Protein AF-A0A2T3WBQ1-F1 (afdb_monomer_lite)

Organism: NCBI:txid2136176

Secondary structure (DSSP, 8-state):
--PPPPPPPPHHHHHHHHHHHHHHHHHHHHS--HHHHHHHHHHHHHHHHHHHHHHHHHHHHHHHHHHHHHHHHHHHHHHHHHHSEETTEE----HHHHHHHHHHHHHHHHHHHHHHHHHHS--PPPP-PPPPPPP-

Sequence (136 aa):
MTRPPPPAPDSTSATIARTVQHSLEAERRDLPTPAELERRTRELRYREAVDQRWLRLGVGAIVFLLSAGWLAADIVLTLAVGWGQLGGRPFKLDSTVVVAFLTTSTATVIGLFLVFLRWLYPQGPAPAGPPGPPAA

Foldseek 3Di:
DDDDDDDDPDVVVVVVVVVVVVVVVVVVVVPDDVVRVVVVVVVVVVVVVVVLVVVVVVVVVVLVVVVVVLVVVLVVVVVCCVVCDDPRDRNHDDPVVNVVCVVVSVVVNVVVVVVVVCVNCVPDPDPPPPPDDPDD

Radius of gyration: 34.84 Å; chains: 1; bounding box: 47×62×116 Å

Structure (mmCIF, N/CA/C/O backbone):
data_AF-A0A2T3WBQ1-F1
#
_entry.id   AF-A0A2T3WBQ1-F1
#
loop_
_atom_site.group_PDB
_atom_site.id
_atom_site.type_symbol
_atom_site.label_atom_id
_atom_site.label_alt_id
_atom_site.label_comp_id
_atom_site.label_asym_id
_atom_site.label_entity_id
_atom_site.label_seq_id
_atom_site.pdbx_PDB_ins_code
_atom_site.Cartn_x
_atom_site.Cartn_y
_atom_site.Cartn_z
_atom_site.occupancy
_atom_site.B_iso_or_equiv
_atom_site.auth_seq_id
_atom_site.auth_comp_id
_atom_site.auth_asym_id
_atom_site.auth_atom_id
_atom_site.pdbx_PDB_model_num
ATOM 1 N N . MET A 1 1 ? 2.927 -3.876 -88.038 1.00 45.75 1 MET A N 1
ATOM 2 C CA . MET A 1 1 ? 2.850 -4.113 -86.579 1.00 45.75 1 MET A CA 1
ATOM 3 C C . MET A 1 1 ? 3.841 -3.179 -85.902 1.00 45.75 1 MET A C 1
ATOM 5 O O . MET A 1 1 ? 5.015 -3.504 -85.811 1.00 45.75 1 MET A O 1
ATOM 9 N N . THR A 1 2 ? 3.399 -1.985 -85.517 1.00 45.84 2 THR A N 1
ATOM 10 C CA . THR A 1 2 ? 4.237 -0.942 -84.902 1.00 45.84 2 THR A CA 1
ATOM 11 C C . THR A 1 2 ? 3.762 -0.768 -83.462 1.00 45.84 2 THR A C 1
ATOM 13 O O . THR A 1 2 ? 2.610 -0.411 -83.228 1.00 45.84 2 THR A O 1
ATOM 16 N N . ARG A 1 3 ? 4.614 -1.126 -82.496 1.00 46.62 3 ARG A N 1
ATOM 17 C CA . ARG A 1 3 ? 4.326 -1.051 -81.056 1.00 46.62 3 ARG A CA 1
ATOM 18 C C . ARG A 1 3 ? 4.244 0.428 -80.638 1.00 46.62 3 ARG A C 1
ATOM 20 O O . ARG A 1 3 ? 5.129 1.183 -81.041 1.00 46.62 3 ARG A O 1
ATOM 27 N N . PRO A 1 4 ? 3.231 0.857 -79.864 1.00 55.75 4 PRO A N 1
ATOM 28 C CA . PRO A 1 4 ? 3.159 2.237 -79.397 1.00 55.75 4 PRO A CA 1
ATOM 29 C C . PRO A 1 4 ? 4.336 2.547 -78.454 1.00 55.75 4 PRO A C 1
ATOM 31 O O . PRO A 1 4 ? 4.788 1.646 -77.734 1.00 55.75 4 PRO A O 1
ATOM 34 N N . PRO A 1 5 ? 4.857 3.787 -78.467 1.00 62.81 5 PRO A N 1
ATOM 35 C CA . PRO A 1 5 ? 5.932 4.195 -77.573 1.00 62.81 5 PRO A CA 1
ATOM 36 C C . PRO A 1 5 ? 5.468 4.118 -76.108 1.00 62.81 5 PRO A C 1
ATOM 38 O O . PRO A 1 5 ? 4.286 4.340 -75.829 1.00 62.81 5 PRO A O 1
ATOM 41 N N . PRO A 1 6 ? 6.370 3.779 -75.168 1.00 65.25 6 PRO A N 1
ATOM 42 C CA . PRO A 1 6 ? 6.033 3.721 -73.751 1.00 65.25 6 PRO A CA 1
ATOM 43 C C . PRO A 1 6 ? 5.560 5.102 -73.264 1.00 65.25 6 PRO A C 1
ATOM 45 O O . PRO A 1 6 ? 6.129 6.112 -73.690 1.00 65.25 6 PRO A O 1
ATOM 48 N N . PRO A 1 7 ? 4.532 5.169 -72.396 1.00 61.62 7 PRO A N 1
ATOM 49 C CA . PRO A 1 7 ? 4.058 6.437 -71.858 1.00 61.62 7 PRO A CA 1
ATOM 50 C C . PRO A 1 7 ? 5.193 7.117 -71.088 1.00 61.62 7 PRO A C 1
ATOM 52 O O . PRO A 1 7 ? 5.884 6.481 -70.287 1.00 61.62 7 PRO A O 1
ATOM 55 N N . ALA A 1 8 ? 5.415 8.402 -71.376 1.00 63.56 8 ALA A N 1
ATOM 56 C CA . ALA A 1 8 ? 6.359 9.223 -70.633 1.00 63.56 8 ALA A CA 1
ATOM 57 C C . ALA A 1 8 ? 5.960 9.216 -69.147 1.00 63.56 8 ALA A C 1
ATOM 59 O O . ALA A 1 8 ? 4.766 9.278 -68.858 1.00 63.56 8 ALA A O 1
ATOM 60 N N . PRO A 1 9 ? 6.913 9.114 -68.208 1.00 58.75 9 PRO A N 1
ATOM 61 C CA . PRO A 1 9 ? 6.581 9.097 -66.793 1.00 58.75 9 PRO A CA 1
ATOM 62 C C . PRO A 1 9 ? 5.885 10.407 -66.419 1.00 58.75 9 PRO A C 1
ATOM 64 O O . PRO A 1 9 ? 6.447 11.490 -66.600 1.00 58.75 9 PRO A O 1
ATOM 67 N N . ASP A 1 10 ? 4.665 10.293 -65.899 1.00 65.12 10 ASP A N 1
ATOM 68 C CA . ASP A 1 10 ? 3.885 11.418 -65.404 1.00 65.12 10 ASP A CA 1
ATOM 69 C C . ASP A 1 10 ? 4.719 12.193 -64.372 1.00 65.12 10 ASP A C 1
ATOM 71 O O . ASP A 1 10 ? 5.365 11.612 -63.491 1.00 65.12 10 ASP A O 1
ATOM 75 N N . SER A 1 11 ? 4.728 13.523 -64.470 1.00 67.69 11 SER A N 1
ATOM 76 C CA . SER A 1 11 ? 5.524 14.409 -63.603 1.00 67.69 11 SER A CA 1
ATOM 77 C C . SER A 1 11 ? 5.270 14.164 -62.108 1.00 67.69 11 SER A C 1
ATOM 79 O O . SER A 1 11 ? 6.166 14.329 -61.280 1.00 67.69 11 SER A O 1
ATOM 81 N N . THR A 1 12 ? 4.074 13.688 -61.768 1.00 71.19 12 THR A N 1
ATOM 82 C CA . THR A 1 12 ? 3.673 13.258 -60.428 1.00 71.19 12 THR A CA 1
ATOM 83 C C . THR A 1 12 ? 4.479 12.057 -59.925 1.00 71.19 12 THR A C 1
ATOM 85 O O . THR A 1 12 ? 4.958 12.082 -58.792 1.00 71.19 12 THR A O 1
ATOM 88 N N . SER A 1 13 ? 4.703 11.033 -60.754 1.00 74.56 13 SER A N 1
ATOM 89 C CA . SER A 1 13 ? 5.501 9.856 -60.382 1.00 74.56 13 SER A CA 1
ATOM 90 C C . SER A 1 13 ? 6.970 10.216 -60.159 1.00 74.56 13 SER A C 1
ATOM 92 O O . SER A 1 13 ? 7.597 9.698 -59.236 1.00 74.56 13 SER A O 1
ATOM 94 N N . ALA A 1 14 ? 7.505 11.153 -60.946 1.00 77.44 14 ALA A N 1
ATOM 95 C CA . ALA A 1 14 ? 8.868 11.651 -60.774 1.00 77.44 14 ALA A CA 1
ATOM 96 C C . ALA A 1 14 ? 9.043 12.454 -59.470 1.00 77.44 14 ALA A C 1
ATOM 98 O O . ALA A 1 14 ? 10.064 12.315 -58.792 1.00 77.44 14 ALA A O 1
ATOM 99 N N . THR A 1 15 ? 8.046 13.255 -59.079 1.00 79.56 15 THR A N 1
ATOM 100 C CA . THR A 1 15 ? 8.062 13.983 -57.800 1.00 79.56 15 THR A CA 1
ATOM 101 C C . THR A 1 15 ? 7.973 13.030 -56.613 1.00 79.56 15 THR A C 1
ATOM 103 O O . THR A 1 15 ? 8.776 13.148 -55.693 1.00 79.56 15 THR A O 1
ATOM 106 N N . ILE A 1 16 ? 7.072 12.043 -56.652 1.00 81.81 16 ILE A N 1
ATOM 107 C CA . ILE A 1 16 ? 6.936 11.046 -55.577 1.00 81.81 16 ILE A CA 1
ATOM 108 C C . ILE A 1 16 ? 8.234 10.250 -55.416 1.00 81.81 16 ILE A C 1
ATOM 110 O O . ILE A 1 16 ? 8.720 10.101 -54.297 1.00 81.81 16 ILE A O 1
ATOM 114 N N . ALA A 1 17 ? 8.837 9.793 -56.518 1.00 81.38 17 ALA A N 1
ATOM 115 C CA . ALA A 1 17 ? 10.102 9.064 -56.476 1.00 81.38 17 ALA A CA 1
ATOM 116 C C . ALA A 1 17 ? 11.221 9.895 -55.830 1.00 81.38 17 ALA A C 1
ATOM 118 O O . ALA A 1 17 ? 11.966 9.387 -54.993 1.00 81.38 17 ALA A O 1
ATOM 119 N N . ARG A 1 18 ? 11.298 11.191 -56.159 1.00 82.38 18 ARG A N 1
ATOM 120 C CA . ARG A 1 18 ? 12.283 12.108 -55.578 1.00 82.38 18 ARG A CA 1
ATOM 121 C C . ARG A 1 18 ? 12.031 12.357 -54.089 1.00 82.38 18 ARG A C 1
ATOM 123 O O . ARG A 1 18 ? 12.984 12.382 -53.317 1.00 82.38 18 ARG A O 1
ATOM 130 N N . THR A 1 19 ? 10.776 12.509 -53.671 1.00 84.81 19 THR A N 1
ATOM 131 C CA . THR A 1 19 ? 10.430 12.682 -52.253 1.00 84.81 19 THR A CA 1
ATOM 132 C C . THR A 1 19 ? 10.749 11.425 -51.449 1.00 84.81 19 THR A C 1
ATOM 134 O O . THR A 1 19 ? 11.368 11.533 -50.398 1.00 84.81 19 THR A O 1
ATOM 137 N N . VAL A 1 20 ? 10.419 10.235 -51.962 1.00 84.56 20 VAL A N 1
ATOM 138 C CA . VAL A 1 20 ? 10.745 8.957 -51.307 1.00 84.56 20 VAL A CA 1
ATOM 139 C C . VAL A 1 20 ? 12.258 8.764 -51.198 1.00 84.56 20 VAL A C 1
ATOM 141 O O . VAL A 1 20 ? 12.741 8.384 -50.136 1.00 84.56 20 VAL A O 1
ATOM 144 N N . GLN A 1 21 ? 13.023 9.075 -52.249 1.00 84.50 21 GLN A N 1
ATOM 145 C CA . GLN A 1 21 ? 14.488 9.029 -52.193 1.00 84.50 21 GLN A CA 1
ATOM 146 C C . GLN A 1 21 ? 15.051 9.999 -51.151 1.00 84.50 21 GLN A C 1
ATOM 148 O O . GLN A 1 21 ? 15.889 9.605 -50.347 1.00 84.50 21 GLN A O 1
ATOM 153 N N . HIS A 1 22 ? 14.545 11.231 -51.107 1.00 83.12 22 HIS A N 1
ATOM 154 C CA . HIS A 1 22 ? 14.977 12.223 -50.127 1.00 83.12 22 HIS A CA 1
ATOM 155 C C . HIS A 1 22 ? 14.638 11.803 -48.685 1.00 83.12 22 HIS A C 1
ATOM 157 O O . HIS A 1 22 ? 15.451 11.987 -47.782 1.00 83.12 22 HIS A O 1
ATOM 163 N N . SER A 1 23 ? 13.467 11.198 -48.458 1.00 76.44 23 SER A N 1
ATOM 164 C CA . SER A 1 23 ? 13.078 10.644 -47.155 1.00 76.44 23 SER A CA 1
ATOM 165 C C . SER A 1 23 ? 13.955 9.461 -46.744 1.00 76.44 23 SER A C 1
ATOM 167 O O . SER A 1 23 ? 14.404 9.417 -45.606 1.00 76.44 23 SER A O 1
ATOM 169 N N . LEU A 1 24 ? 14.267 8.549 -47.670 1.00 77.50 24 LEU A N 1
ATOM 170 C CA . LEU A 1 24 ? 15.140 7.404 -47.403 1.00 77.50 24 LEU A CA 1
ATOM 171 C C . LEU A 1 24 ? 16.587 7.827 -47.129 1.00 77.50 24 LEU A C 1
ATOM 173 O O . LEU A 1 24 ? 17.245 7.235 -46.280 1.00 77.50 24 LEU A O 1
ATOM 177 N N . GLU A 1 25 ? 17.099 8.847 -47.819 1.00 78.38 25 GLU A N 1
ATOM 178 C CA . GLU A 1 25 ? 18.442 9.385 -47.575 1.00 78.38 25 GLU A CA 1
ATOM 179 C C . GLU A 1 25 ? 18.539 10.135 -46.241 1.00 78.38 25 GLU A C 1
ATOM 181 O O . GLU A 1 25 ? 19.557 10.023 -45.553 1.00 78.38 25 GLU A O 1
ATOM 186 N N . ALA A 1 26 ? 17.483 10.859 -45.855 1.00 76.06 26 ALA A N 1
ATOM 187 C CA . ALA A 1 26 ? 17.378 11.479 -44.539 1.00 76.06 26 ALA A CA 1
ATOM 188 C C . ALA A 1 26 ? 17.303 10.416 -43.431 1.00 76.06 26 ALA A C 1
ATOM 190 O O . ALA A 1 26 ? 18.078 10.471 -42.481 1.00 76.06 26 ALA A O 1
ATOM 191 N N . GLU A 1 27 ? 16.472 9.386 -43.603 1.00 68.00 27 GLU A N 1
ATOM 192 C CA . GLU A 1 27 ? 16.336 8.285 -42.645 1.00 68.00 27 GLU A CA 1
ATOM 193 C C . GLU A 1 27 ? 17.637 7.481 -42.517 1.00 68.00 27 GLU A C 1
ATOM 195 O O . GLU A 1 27 ? 18.057 7.149 -41.412 1.00 68.00 27 GLU A O 1
ATOM 200 N N . ARG A 1 28 ? 18.364 7.264 -43.624 1.00 65.94 2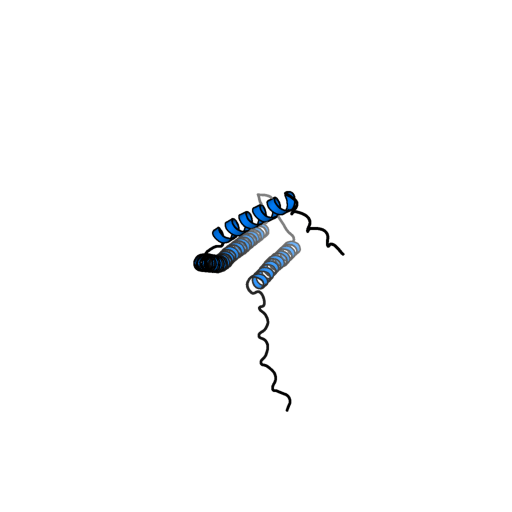8 ARG A N 1
ATOM 201 C CA . ARG A 1 28 ? 19.684 6.610 -43.626 1.00 65.94 28 ARG A CA 1
ATOM 202 C C . ARG A 1 28 ? 20.772 7.425 -42.921 1.00 65.94 28 ARG A C 1
ATOM 204 O O . ARG A 1 28 ? 21.737 6.830 -42.446 1.00 65.94 28 ARG A O 1
ATOM 211 N N . ARG A 1 29 ? 20.638 8.755 -42.865 1.00 66.25 29 ARG A N 1
ATOM 212 C CA . ARG A 1 29 ? 21.518 9.643 -42.084 1.00 66.25 29 ARG A CA 1
ATOM 213 C C . ARG A 1 29 ? 21.136 9.706 -40.605 1.00 66.25 29 ARG A C 1
ATOM 215 O O . ARG A 1 29 ? 22.033 9.884 -39.790 1.00 66.25 29 ARG A O 1
ATOM 222 N N . ASP A 1 30 ? 19.857 9.529 -40.281 1.00 69.62 30 ASP A N 1
ATOM 223 C CA . ASP A 1 30 ? 19.335 9.522 -38.906 1.00 69.62 30 ASP A CA 1
ATOM 224 C C . ASP A 1 30 ? 19.344 8.137 -38.243 1.00 69.62 30 ASP A C 1
ATOM 226 O O . ASP A 1 30 ? 19.046 8.019 -37.053 1.00 69.62 30 ASP A O 1
ATOM 230 N N . LEU A 1 31 ? 19.699 7.080 -38.983 1.00 72.06 31 LEU A N 1
ATOM 231 C CA . LEU A 1 31 ? 19.829 5.735 -38.436 1.00 72.06 31 LEU A CA 1
ATOM 232 C C . LEU A 1 31 ? 20.904 5.737 -37.333 1.00 72.06 31 LEU A C 1
ATOM 234 O O . LEU A 1 31 ? 22.088 5.927 -37.629 1.00 72.06 31 LEU A O 1
ATOM 238 N N . PRO A 1 32 ? 20.518 5.517 -36.062 1.00 68.00 32 PRO A N 1
ATOM 239 C CA . PRO A 1 32 ? 21.457 5.557 -34.957 1.00 68.00 32 PRO A CA 1
ATOM 240 C C . PRO A 1 32 ? 22.519 4.477 -35.156 1.00 68.00 32 PRO A C 1
ATOM 242 O O . PRO A 1 32 ? 22.213 3.311 -35.418 1.00 68.00 32 PRO A O 1
ATOM 245 N N . THR A 1 33 ? 23.780 4.881 -35.026 1.00 79.50 33 THR A N 1
ATOM 246 C CA . THR A 1 33 ? 24.943 4.001 -35.150 1.00 79.50 33 THR A CA 1
ATOM 247 C C . THR A 1 33 ? 24.755 2.773 -34.243 1.00 79.50 33 THR A C 1
ATOM 249 O O . THR A 1 33 ? 24.286 2.932 -33.113 1.00 79.50 33 THR A O 1
ATOM 252 N N . PRO A 1 34 ? 25.133 1.545 -34.645 1.00 74.56 34 PRO A N 1
ATOM 253 C CA . PRO A 1 34 ? 24.959 0.349 -33.808 1.00 74.56 34 PRO A CA 1
ATOM 254 C C . PRO A 1 34 ? 25.551 0.494 -32.391 1.00 74.56 34 PRO A C 1
ATOM 256 O O . PRO A 1 34 ? 24.949 0.042 -31.421 1.00 74.56 34 PRO A O 1
ATOM 259 N N . ALA A 1 35 ? 26.661 1.224 -32.241 1.00 75.25 35 ALA A N 1
ATOM 260 C CA . ALA A 1 35 ? 27.258 1.549 -30.939 1.00 75.25 35 ALA A CA 1
ATOM 261 C C . ALA A 1 35 ? 26.372 2.451 -30.048 1.00 75.25 35 ALA A C 1
ATOM 263 O O . ALA A 1 35 ? 26.440 2.412 -28.819 1.00 75.25 35 ALA A O 1
ATOM 264 N N . GLU A 1 36 ? 25.529 3.271 -30.663 1.00 79.19 36 GLU A N 1
ATOM 265 C CA . GLU A 1 36 ? 24.620 4.216 -30.016 1.00 79.19 36 GLU A CA 1
ATOM 266 C C . GLU A 1 36 ? 23.329 3.523 -29.571 1.00 79.19 36 GLU A C 1
ATOM 268 O O . GLU A 1 36 ? 22.841 3.757 -28.464 1.00 79.19 36 GLU A O 1
ATOM 273 N N . LEU A 1 37 ? 22.847 2.572 -30.376 1.00 76.69 37 LEU A N 1
ATOM 274 C CA . LEU A 1 37 ? 21.800 1.629 -29.985 1.00 76.69 37 LEU A CA 1
ATOM 275 C C . LEU A 1 37 ? 22.246 0.746 -28.813 1.00 76.69 37 LEU A C 1
ATOM 277 O O . LEU A 1 37 ? 21.477 0.544 -27.872 1.00 76.69 37 LEU A O 1
ATOM 281 N N . GLU A 1 38 ? 23.491 0.264 -28.815 1.00 78.25 38 GLU A N 1
ATOM 282 C CA . GLU A 1 38 ? 24.061 -0.503 -27.699 1.00 78.25 38 GLU A CA 1
ATOM 283 C C . GLU A 1 38 ? 24.206 0.331 -26.419 1.00 78.25 38 GLU A C 1
ATOM 285 O O . GLU A 1 38 ? 23.908 -0.153 -25.324 1.00 78.25 38 GLU A O 1
ATOM 290 N N . ARG A 1 39 ? 24.619 1.601 -26.531 1.00 77.19 39 ARG A N 1
ATOM 291 C CA . ARG A 1 39 ? 24.635 2.526 -25.387 1.00 77.19 39 ARG A CA 1
ATOM 292 C C . ARG A 1 39 ? 23.234 2.753 -24.834 1.00 77.19 39 ARG A C 1
ATOM 294 O O . ARG A 1 39 ? 23.035 2.560 -23.637 1.00 77.19 39 ARG A O 1
ATOM 301 N N . ARG A 1 40 ? 22.256 3.072 -25.688 1.00 73.38 40 ARG A N 1
ATOM 302 C CA . ARG A 1 40 ? 20.866 3.290 -25.257 1.00 73.38 40 ARG A CA 1
ATOM 303 C C . ARG A 1 40 ? 20.245 2.038 -24.650 1.00 73.38 40 ARG A C 1
ATOM 305 O O . ARG A 1 40 ? 19.579 2.127 -23.629 1.00 73.38 40 ARG A O 1
ATOM 312 N N . THR A 1 41 ? 20.480 0.859 -25.220 1.00 75.75 41 THR A N 1
ATOM 313 C CA . THR A 1 41 ? 19.960 -0.398 -24.651 1.00 75.75 41 THR A CA 1
ATOM 314 C C . THR A 1 41 ? 20.608 -0.742 -23.313 1.00 75.75 41 THR A C 1
ATOM 316 O O . THR A 1 41 ? 19.914 -1.211 -22.411 1.00 75.75 41 THR A O 1
ATOM 319 N N . ARG A 1 42 ? 21.908 -0.471 -23.127 1.00 70.00 42 ARG A N 1
ATOM 320 C CA . ARG A 1 42 ? 22.556 -0.592 -21.810 1.00 70.00 42 ARG A CA 1
ATOM 321 C C . ARG A 1 42 ? 21.999 0.408 -20.801 1.00 70.00 42 ARG A C 1
ATOM 323 O O . ARG A 1 42 ? 21.745 0.019 -19.665 1.00 70.00 42 ARG A O 1
ATOM 330 N N . GLU A 1 43 ? 21.781 1.656 -21.203 1.00 70.50 43 GLU A N 1
ATOM 331 C CA . GLU A 1 43 ? 21.184 2.683 -20.342 1.00 70.50 43 GLU A CA 1
ATOM 332 C C . GLU A 1 43 ? 19.752 2.331 -19.931 1.00 70.50 43 GLU A C 1
ATOM 334 O O . GLU A 1 43 ? 19.411 2.469 -18.758 1.00 70.50 43 GLU A O 1
ATOM 339 N N . LEU A 1 44 ? 18.933 1.818 -20.854 1.00 64.88 44 LEU A N 1
ATOM 340 C CA . LEU A 1 44 ? 17.573 1.362 -20.558 1.00 64.88 44 LEU A CA 1
ATOM 341 C C . LEU A 1 44 ? 17.576 0.193 -19.570 1.00 64.88 44 LEU A C 1
ATOM 343 O O . LEU A 1 44 ? 16.893 0.267 -18.555 1.00 64.88 44 LEU A O 1
ATOM 347 N N . ARG A 1 45 ? 18.422 -0.823 -19.784 1.00 66.94 45 ARG A N 1
ATOM 348 C CA . ARG A 1 45 ? 18.557 -1.947 -18.839 1.00 66.94 45 ARG A CA 1
ATOM 349 C C . ARG A 1 45 ? 19.032 -1.501 -17.458 1.00 66.94 45 ARG A C 1
ATOM 351 O O . ARG A 1 45 ? 18.599 -2.047 -16.447 1.00 66.94 45 ARG A O 1
ATOM 358 N N . TYR A 1 46 ? 19.938 -0.525 -17.403 1.00 61.81 46 TYR A N 1
ATOM 359 C CA . TYR A 1 46 ? 20.409 0.020 -16.133 1.00 61.81 46 TYR A CA 1
ATOM 360 C C . TYR A 1 46 ? 19.294 0.787 -15.414 1.00 61.81 46 TYR A C 1
ATOM 362 O O . TYR A 1 46 ? 19.110 0.610 -14.212 1.00 61.81 46 TYR A O 1
ATOM 370 N N . ARG A 1 47 ? 18.504 1.581 -16.149 1.00 61.06 47 ARG A N 1
ATOM 371 C CA . ARG A 1 47 ? 17.325 2.274 -15.610 1.00 61.06 47 ARG A CA 1
ATOM 372 C C . ARG A 1 47 ? 16.266 1.300 -15.104 1.00 61.06 47 ARG A C 1
ATOM 374 O O . ARG A 1 47 ? 15.834 1.449 -13.970 1.00 61.06 47 ARG A O 1
ATOM 381 N N . GLU A 1 48 ? 15.945 0.260 -15.866 1.00 61.16 48 GLU A N 1
ATOM 382 C CA . GLU A 1 48 ? 14.991 -0.784 -15.465 1.00 61.16 48 GLU A CA 1
ATOM 383 C C . GLU A 1 48 ? 15.418 -1.492 -14.169 1.00 61.16 48 GLU A C 1
ATOM 385 O O . GLU A 1 48 ? 14.611 -1.664 -13.255 1.00 61.16 48 GLU A O 1
ATOM 390 N N . ALA A 1 49 ? 16.700 -1.855 -14.041 1.00 60.00 49 ALA A N 1
ATOM 391 C CA . ALA A 1 49 ? 17.218 -2.519 -12.843 1.00 60.00 49 ALA A CA 1
ATOM 392 C C . ALA A 1 49 ? 17.209 -1.607 -11.602 1.00 60.00 49 ALA A C 1
ATOM 394 O O . ALA A 1 49 ? 16.968 -2.066 -10.479 1.00 60.00 49 ALA A O 1
ATOM 395 N N . VAL A 1 50 ? 17.483 -0.314 -11.795 1.00 59.44 50 VAL A N 1
ATOM 396 C CA . VAL A 1 50 ? 17.472 0.692 -10.727 1.00 59.44 50 VAL A CA 1
ATOM 397 C C . VAL A 1 50 ? 16.036 0.992 -10.301 1.00 59.44 50 VAL A C 1
ATOM 399 O O . VAL A 1 50 ? 15.752 0.939 -9.103 1.00 59.44 50 VAL A O 1
ATOM 402 N N . ASP A 1 51 ? 15.117 1.183 -11.248 1.00 60.19 51 ASP A N 1
ATOM 403 C CA . ASP A 1 51 ? 13.690 1.376 -10.976 1.00 60.19 51 ASP A CA 1
ATOM 404 C C . ASP A 1 51 ? 13.118 0.182 -10.216 1.00 60.19 51 ASP A C 1
ATOM 406 O O . ASP A 1 51 ? 12.447 0.355 -9.205 1.00 60.19 51 ASP A O 1
ATOM 410 N N . GLN A 1 52 ? 13.475 -1.047 -10.584 1.00 60.81 52 GLN A N 1
ATOM 411 C CA . GLN A 1 52 ? 13.003 -2.237 -9.879 1.00 60.81 52 GLN A CA 1
ATOM 412 C C . GLN A 1 52 ? 13.472 -2.296 -8.412 1.00 60.81 52 GLN A C 1
ATOM 414 O O . GLN A 1 52 ? 12.748 -2.794 -7.546 1.00 60.81 52 GLN A O 1
ATOM 419 N N . ARG A 1 53 ? 14.659 -1.759 -8.096 1.00 57.91 53 ARG A N 1
ATOM 420 C CA . ARG A 1 53 ? 15.171 -1.646 -6.718 1.00 57.91 53 ARG A CA 1
ATOM 421 C C . ARG A 1 53 ? 14.500 -0.515 -5.940 1.00 57.91 53 ARG A C 1
ATOM 423 O O . ARG A 1 53 ? 14.123 -0.725 -4.787 1.00 57.91 53 ARG A O 1
ATOM 430 N N . TRP A 1 54 ? 14.324 0.649 -6.562 1.00 55.81 54 TRP A N 1
ATOM 431 C CA . TRP A 1 54 ? 13.651 1.793 -5.944 1.00 55.81 54 TRP A CA 1
ATOM 432 C C . TRP A 1 54 ? 12.160 1.551 -5.740 1.00 55.81 54 TRP A C 1
ATOM 434 O O . TRP A 1 54 ? 11.643 1.910 -4.687 1.00 55.81 54 TRP A O 1
ATOM 444 N N . LEU A 1 55 ? 11.487 0.853 -6.658 1.00 61.88 55 LEU A N 1
ATOM 445 C CA . LEU A 1 55 ? 10.114 0.399 -6.456 1.00 61.88 55 LEU A CA 1
ATOM 446 C C . LEU A 1 55 ? 10.026 -0.542 -5.252 1.00 61.88 55 LEU A C 1
ATOM 448 O O . LEU A 1 55 ? 9.136 -0.383 -4.427 1.00 61.88 55 LEU A O 1
ATOM 452 N N . ARG A 1 56 ? 10.967 -1.479 -5.077 1.00 66.19 56 ARG A N 1
ATOM 453 C CA . ARG A 1 56 ? 10.966 -2.376 -3.905 1.00 66.19 56 ARG A CA 1
ATOM 454 C C . ARG A 1 56 ? 11.177 -1.631 -2.584 1.00 66.19 56 ARG A C 1
ATOM 456 O O . ARG A 1 56 ? 10.475 -1.912 -1.615 1.00 66.19 56 ARG A O 1
ATOM 463 N N . LEU A 1 57 ? 12.110 -0.680 -2.547 1.00 62.59 57 LEU A N 1
ATOM 464 C CA . LEU A 1 57 ? 12.384 0.141 -1.360 1.00 62.59 57 LEU A CA 1
ATOM 465 C C . LEU A 1 57 ? 11.235 1.110 -1.044 1.00 62.59 57 LEU A C 1
ATOM 467 O O . LEU A 1 57 ? 10.815 1.203 0.108 1.00 62.59 57 LEU A O 1
ATOM 471 N N . GLY A 1 58 ? 10.689 1.782 -2.059 1.00 65.19 58 GLY A N 1
ATOM 472 C CA . GLY A 1 58 ? 9.557 2.696 -1.913 1.00 65.19 58 GLY A CA 1
ATOM 473 C C . GLY A 1 58 ? 8.290 1.977 -1.456 1.00 65.19 58 GLY A C 1
ATOM 474 O O . GLY A 1 58 ? 7.606 2.446 -0.550 1.00 65.19 58 GLY A O 1
ATOM 475 N N . VAL A 1 59 ? 8.016 0.792 -2.004 1.00 65.94 59 VAL A N 1
ATOM 476 C CA . VAL A 1 59 ? 6.876 -0.035 -1.584 1.00 65.94 59 VAL A CA 1
ATOM 477 C C . VAL A 1 59 ? 7.049 -0.518 -0.144 1.00 65.94 59 VAL A C 1
ATOM 479 O O . VAL A 1 59 ? 6.110 -0.412 0.641 1.00 65.94 59 VAL A O 1
ATOM 482 N N . GLY A 1 60 ? 8.246 -0.974 0.244 1.00 67.50 60 GLY A N 1
ATOM 483 C CA . GLY A 1 60 ? 8.528 -1.358 1.631 1.00 67.50 60 GLY A CA 1
ATOM 484 C C . GLY A 1 60 ? 8.306 -0.210 2.621 1.00 67.50 60 GLY A C 1
ATOM 485 O O . GLY A 1 60 ? 7.694 -0.411 3.669 1.00 67.50 60 GLY A O 1
ATOM 486 N N . ALA A 1 61 ? 8.731 1.005 2.264 1.00 70.44 61 ALA A N 1
ATOM 487 C CA . ALA A 1 61 ? 8.526 2.197 3.082 1.00 70.44 61 ALA A CA 1
ATOM 488 C C . ALA A 1 61 ? 7.041 2.575 3.219 1.00 70.44 61 ALA A C 1
ATOM 490 O O . ALA A 1 61 ? 6.598 2.894 4.320 1.00 70.44 61 ALA A O 1
ATOM 491 N N . ILE A 1 62 ? 6.258 2.494 2.136 1.00 73.50 62 ILE A N 1
ATOM 492 C CA . ILE A 1 62 ? 4.811 2.765 2.168 1.00 73.50 62 ILE A CA 1
ATOM 493 C C . ILE A 1 62 ? 4.088 1.744 3.048 1.00 73.50 62 ILE A C 1
ATOM 495 O O . ILE A 1 62 ? 3.274 2.134 3.878 1.00 73.50 62 ILE A O 1
ATOM 499 N N . VAL A 1 63 ? 4.400 0.451 2.911 1.00 74.19 63 VAL A N 1
ATOM 500 C CA . VAL A 1 63 ? 3.804 -0.608 3.743 1.00 74.19 63 VAL A CA 1
ATOM 501 C C . VAL A 1 63 ? 4.174 -0.412 5.208 1.00 74.19 63 VAL A C 1
ATOM 503 O O . VAL A 1 63 ? 3.311 -0.525 6.073 1.00 74.19 63 VAL A O 1
ATOM 506 N N . PHE A 1 64 ? 5.430 -0.074 5.498 1.00 77.19 64 PHE A N 1
ATOM 507 C CA . PHE A 1 64 ? 5.857 0.234 6.858 1.00 77.19 64 PHE A CA 1
ATOM 508 C C . PHE A 1 64 ? 5.086 1.426 7.438 1.00 77.19 64 PHE A C 1
ATOM 510 O O . PHE A 1 64 ? 4.579 1.328 8.553 1.00 77.19 64 PHE A O 1
ATOM 517 N N . LEU A 1 65 ? 4.931 2.515 6.674 1.00 77.88 65 LEU A N 1
ATOM 518 C CA . LEU A 1 65 ? 4.135 3.671 7.092 1.00 77.88 65 LEU A CA 1
ATOM 519 C C . LEU A 1 65 ? 2.667 3.305 7.328 1.00 77.88 65 LEU A C 1
ATOM 521 O O . LEU A 1 65 ? 2.080 3.742 8.313 1.00 77.88 65 LEU A O 1
ATOM 525 N N . LEU A 1 66 ? 2.079 2.505 6.436 1.00 81.25 66 LEU A N 1
ATOM 526 C CA . LEU A 1 66 ? 0.684 2.087 6.525 1.00 81.25 66 LEU A CA 1
ATOM 527 C C . LEU A 1 66 ? 0.450 1.218 7.767 1.00 81.25 66 LEU A C 1
ATOM 529 O O . LEU A 1 66 ? -0.481 1.475 8.525 1.00 81.25 66 LEU A O 1
ATOM 533 N N . SER A 1 67 ? 1.331 0.245 8.017 1.00 80.12 67 SER A N 1
ATOM 534 C CA . SER A 1 67 ? 1.292 -0.612 9.206 1.00 80.12 67 SER A CA 1
ATOM 535 C C . SER A 1 67 ? 1.530 0.177 10.493 1.00 80.12 67 SER A C 1
ATOM 537 O O . SER A 1 67 ? 0.834 -0.044 11.480 1.00 80.12 67 SER A O 1
ATOM 539 N N . ALA A 1 68 ? 2.478 1.119 10.496 1.00 81.69 68 ALA A N 1
ATOM 540 C CA . ALA A 1 68 ? 2.742 1.976 11.650 1.00 81.69 68 ALA A CA 1
ATOM 541 C C . ALA A 1 68 ? 1.561 2.915 11.950 1.00 81.69 68 ALA A C 1
ATOM 543 O O . ALA A 1 68 ? 1.176 3.066 13.108 1.00 81.69 68 ALA A O 1
ATOM 544 N N . GLY A 1 69 ? 0.955 3.511 10.918 1.00 86.81 69 GLY A N 1
ATOM 545 C CA . GLY A 1 69 ? -0.240 4.346 11.052 1.00 86.81 69 GLY A CA 1
ATOM 546 C C . GLY A 1 69 ? -1.459 3.556 11.530 1.00 86.81 69 GLY A C 1
ATOM 547 O O . GLY A 1 69 ? -2.194 4.031 12.394 1.00 86.81 69 GLY A O 1
ATOM 548 N N . TRP A 1 70 ? -1.637 2.333 11.027 1.00 84.88 70 TRP A N 1
ATOM 549 C CA . TRP A 1 70 ? -2.671 1.409 11.494 1.00 84.88 70 TRP A CA 1
ATOM 550 C C . TRP A 1 70 ? -2.485 1.051 12.973 1.00 84.88 70 TRP A C 1
ATOM 552 O O . TRP A 1 70 ? -3.400 1.258 13.765 1.00 84.88 70 TRP A O 1
ATOM 562 N N . LEU A 1 71 ? -1.276 0.641 13.375 1.00 84.12 71 LEU A N 1
ATOM 563 C CA . LEU A 1 71 ? -0.976 0.312 14.771 1.00 84.12 71 LEU A CA 1
ATOM 564 C C . LEU A 1 71 ? -1.211 1.512 15.700 1.00 84.12 71 LEU A C 1
ATOM 566 O O . LEU A 1 71 ? -1.756 1.362 16.792 1.00 84.12 71 LEU A O 1
ATOM 570 N N . ALA A 1 72 ? -0.833 2.717 15.266 1.00 85.69 72 ALA A N 1
ATOM 571 C CA . ALA A 1 72 ? -1.106 3.939 16.013 1.00 85.69 72 ALA A CA 1
ATOM 572 C C . ALA A 1 72 ? -2.617 4.185 16.173 1.00 85.69 72 ALA A C 1
ATOM 574 O O . ALA A 1 72 ? -3.061 4.547 17.263 1.00 85.69 72 ALA A O 1
ATOM 575 N N . ALA A 1 73 ? -3.414 3.951 15.126 1.00 84.81 73 ALA A N 1
ATOM 576 C CA . ALA A 1 73 ? -4.867 4.069 15.191 1.00 84.81 73 ALA A CA 1
ATOM 577 C C . ALA A 1 73 ? -5.489 3.055 16.167 1.00 84.81 73 ALA A C 1
ATOM 579 O O . ALA A 1 73 ? -6.344 3.441 16.963 1.00 84.81 73 ALA A O 1
ATOM 580 N N . ASP A 1 74 ? -5.026 1.801 16.175 1.00 83.75 74 ASP A N 1
ATOM 581 C CA . ASP A 1 74 ? -5.503 0.785 17.123 1.00 83.75 74 ASP A CA 1
ATOM 582 C C . ASP A 1 74 ? -5.129 1.112 18.572 1.00 83.75 74 ASP A C 1
ATOM 584 O O . ASP A 1 74 ? -5.948 0.938 19.478 1.00 83.75 74 ASP A O 1
ATOM 588 N N . ILE A 1 75 ? -3.926 1.645 18.816 1.00 82.69 75 ILE A N 1
ATOM 589 C CA . ILE A 1 75 ? -3.521 2.117 20.149 1.00 82.69 75 ILE A CA 1
ATOM 590 C C . ILE A 1 75 ? -4.435 3.258 20.608 1.00 82.69 75 ILE A C 1
ATOM 592 O O . ILE A 1 75 ? -4.940 3.225 21.730 1.00 82.69 75 ILE A O 1
ATOM 596 N N . VAL A 1 76 ? -4.689 4.247 19.744 1.00 82.94 76 VAL A N 1
ATOM 597 C CA . VAL A 1 76 ? -5.592 5.369 20.048 1.00 82.94 76 VAL A CA 1
ATOM 598 C C . VAL A 1 76 ? -7.010 4.871 20.320 1.00 82.94 76 VAL A C 1
ATOM 600 O O . VAL A 1 76 ? -7.629 5.310 21.287 1.00 82.94 76 VAL A O 1
ATOM 603 N N . LEU A 1 77 ? -7.515 3.929 19.520 1.00 81.31 77 LEU A N 1
ATOM 604 C CA . LEU A 1 77 ? -8.832 3.328 19.717 1.00 81.31 77 LEU A CA 1
ATOM 605 C C . LEU A 1 77 ? -8.915 2.575 21.051 1.00 81.31 77 LEU A C 1
ATOM 607 O O . LEU A 1 77 ? -9.877 2.743 21.799 1.00 81.31 77 LEU A O 1
ATOM 611 N N . THR A 1 78 ? -7.894 1.786 21.380 1.00 78.75 78 THR A N 1
ATOM 612 C CA . THR A 1 78 ? -7.837 1.012 22.627 1.00 78.75 78 THR A CA 1
ATOM 613 C C . THR A 1 78 ? -7.775 1.934 23.843 1.00 78.75 78 THR A C 1
ATOM 615 O O . THR A 1 78 ? -8.499 1.722 24.816 1.00 78.75 78 THR A O 1
ATOM 618 N N . LEU A 1 79 ? -6.972 3.002 23.777 1.00 79.31 79 LEU A N 1
ATOM 619 C CA . LEU A 1 79 ? -6.923 4.032 24.814 1.00 79.31 79 LEU A CA 1
ATOM 620 C C . LEU A 1 79 ? -8.266 4.756 24.951 1.00 79.31 79 LEU A C 1
ATOM 622 O O . LEU A 1 79 ? -8.742 4.931 26.067 1.00 79.31 79 LEU A O 1
ATOM 626 N N . ALA A 1 80 ? -8.913 5.121 23.841 1.00 74.69 80 ALA A N 1
ATOM 627 C CA . ALA A 1 80 ? -10.219 5.781 23.843 1.00 74.69 80 ALA A CA 1
ATOM 628 C C . ALA A 1 80 ? -11.309 4.932 24.517 1.00 74.69 80 ALA A C 1
ATOM 630 O O . ALA A 1 80 ? -12.113 5.451 25.292 1.00 74.69 80 ALA A O 1
ATOM 631 N N . VAL A 1 81 ? -11.321 3.624 24.246 1.00 74.75 81 VAL A N 1
ATOM 632 C CA . VAL A 1 81 ? -12.260 2.670 24.853 1.00 74.75 81 VAL A CA 1
ATOM 633 C C . VAL A 1 81 ? -11.928 2.427 26.329 1.00 74.75 81 VAL A C 1
ATOM 635 O O . VAL A 1 81 ? -12.838 2.400 27.156 1.00 74.75 81 VAL A O 1
ATOM 638 N N . GLY A 1 82 ? -10.643 2.293 26.679 1.00 68.31 82 GLY A N 1
ATOM 639 C CA . GLY A 1 82 ? -10.187 2.058 28.053 1.00 68.31 82 GLY A CA 1
ATOM 640 C C . GLY A 1 82 ? -10.383 3.255 28.988 1.00 68.31 82 GLY A C 1
ATOM 641 O O . GLY A 1 82 ? -10.683 3.071 30.164 1.00 68.31 82 GLY A O 1
ATOM 642 N N . TRP A 1 83 ? -10.269 4.480 28.467 1.00 66.81 83 TRP A N 1
ATOM 643 C CA . TRP A 1 83 ? -10.504 5.710 29.231 1.00 66.81 83 TRP A CA 1
ATOM 644 C C . TRP A 1 83 ? -11.978 6.128 29.264 1.00 66.81 83 TRP A C 1
ATOM 646 O O . TRP A 1 83 ? -12.371 6.954 30.086 1.00 66.81 83 TRP A O 1
ATOM 656 N N . GLY A 1 84 ? -12.805 5.591 28.360 1.00 61.12 84 GLY A N 1
ATOM 657 C CA . GLY A 1 84 ? -14.232 5.895 28.277 1.00 61.12 84 GLY A CA 1
ATOM 658 C C . GLY A 1 84 ? -14.553 7.354 27.937 1.00 61.12 84 GLY A C 1
ATOM 659 O O . GLY A 1 84 ? -15.714 7.748 28.019 1.00 61.12 84 GLY A O 1
ATOM 660 N N . GLN A 1 85 ? -13.561 8.172 27.570 1.00 57.78 85 GLN A N 1
ATOM 661 C CA . GLN A 1 85 ? -13.729 9.562 27.156 1.00 57.78 85 GLN A CA 1
ATOM 662 C C . GLN A 1 85 ? -12.887 9.858 25.916 1.00 57.78 85 GLN A C 1
ATOM 664 O O . GLN A 1 85 ? -11.666 9.727 25.936 1.00 57.78 85 GLN A O 1
ATOM 669 N N . LEU A 1 86 ? -13.543 10.333 24.855 1.00 61.69 86 LEU A N 1
ATOM 670 C CA . LEU A 1 86 ? -12.891 10.830 23.644 1.00 61.69 86 LEU A CA 1
ATOM 671 C C . LEU A 1 86 ? -13.304 12.293 23.447 1.00 61.69 86 LEU A C 1
ATOM 673 O O . LEU A 1 86 ? -14.486 12.595 23.281 1.00 61.69 86 LEU A O 1
ATOM 677 N N . GLY A 1 87 ? -12.351 13.224 23.554 1.00 64.25 87 GLY A N 1
ATOM 678 C CA . GLY A 1 87 ? -12.631 14.663 23.422 1.00 64.25 87 GLY A CA 1
ATOM 679 C C . GLY A 1 87 ? -13.570 15.236 24.498 1.00 64.25 87 GLY A C 1
ATOM 680 O O . GLY A 1 87 ? -14.355 16.135 24.211 1.00 64.25 87 GLY A O 1
ATOM 681 N N . GLY A 1 88 ? -13.537 14.696 25.723 1.00 60.84 88 GLY A N 1
ATOM 682 C CA . GLY A 1 88 ? -14.346 15.169 26.858 1.00 60.84 88 GLY A CA 1
ATOM 683 C C . GLY A 1 88 ? -15.767 14.596 26.943 1.00 60.84 88 GLY A C 1
ATOM 684 O O . GLY A 1 88 ? -16.462 14.853 27.925 1.00 60.84 88 GLY A O 1
ATOM 685 N N . ARG A 1 89 ? -16.205 13.781 25.975 1.00 60.31 89 ARG A N 1
ATOM 686 C CA . ARG A 1 89 ? -17.517 13.109 26.000 1.00 60.31 89 ARG A CA 1
ATOM 687 C C . ARG A 1 89 ? -17.375 11.643 26.405 1.00 60.31 89 ARG A C 1
ATOM 689 O O . ARG A 1 89 ? -16.413 11.019 25.958 1.00 60.31 89 ARG A O 1
ATOM 696 N N . PRO A 1 90 ? -18.308 11.085 27.204 1.00 60.19 90 PRO A N 1
ATOM 697 C CA . PRO A 1 90 ? -18.286 9.672 27.555 1.00 60.19 90 PRO A CA 1
ATOM 698 C C . PRO A 1 90 ? -18.471 8.837 26.283 1.00 60.19 90 PRO A C 1
ATOM 700 O O . PRO A 1 90 ? -19.540 8.823 25.676 1.00 60.19 90 PRO A O 1
ATOM 703 N N . PHE A 1 91 ? -17.398 8.185 25.855 1.00 64.44 91 PHE A N 1
ATOM 704 C CA . PHE A 1 91 ? -17.337 7.349 24.671 1.00 64.44 91 PHE A CA 1
ATOM 705 C C . PHE A 1 91 ? -17.271 5.899 25.133 1.00 64.44 91 PHE A C 1
ATOM 707 O O . PHE A 1 91 ? -16.227 5.408 25.552 1.00 64.44 91 PHE A O 1
ATOM 714 N N . LYS A 1 92 ? -18.420 5.224 25.106 1.00 65.75 92 LYS A N 1
ATOM 715 C CA . LYS A 1 92 ? -18.534 3.802 25.427 1.00 65.75 92 LYS A CA 1
ATOM 716 C C . LYS A 1 92 ? -18.933 3.064 24.158 1.00 65.75 92 LYS A C 1
ATOM 718 O O . LYS A 1 92 ? -20.092 3.124 23.757 1.00 65.75 92 LYS A O 1
ATOM 723 N N . LEU A 1 93 ? -17.972 2.404 23.513 1.00 67.94 93 LEU A N 1
ATOM 724 C CA . LEU A 1 93 ? -18.280 1.437 22.464 1.00 67.94 93 LEU A CA 1
ATOM 725 C C . LEU A 1 93 ? -18.551 0.066 23.073 1.00 67.94 93 LEU A C 1
ATOM 727 O O . LEU A 1 93 ? -17.898 -0.341 24.033 1.00 67.94 93 LEU A O 1
ATOM 731 N N . ASP A 1 94 ? -19.492 -0.648 22.465 1.00 78.19 94 ASP A N 1
ATOM 732 C CA . ASP A 1 94 ? -19.723 -2.059 22.742 1.00 78.19 94 ASP A CA 1
ATOM 733 C C . ASP A 1 94 ? -18.470 -2.865 22.369 1.00 78.19 94 ASP A C 1
ATOM 735 O O . ASP A 1 94 ? -17.912 -2.706 21.277 1.00 78.19 94 ASP A O 1
ATOM 739 N N . SER A 1 95 ? -18.026 -3.737 23.275 1.00 77.88 95 SER A N 1
ATOM 740 C CA . SER A 1 95 ? -16.863 -4.605 23.076 1.00 77.88 95 SER A CA 1
ATOM 741 C C . SER A 1 95 ? -16.980 -5.444 21.802 1.00 77.88 95 SER A C 1
ATOM 743 O O . SER A 1 95 ? -15.977 -5.689 21.138 1.00 77.88 95 SER A O 1
ATOM 745 N N . THR A 1 96 ? -18.199 -5.815 21.410 1.00 84.06 96 THR A N 1
ATOM 746 C CA . THR A 1 96 ? -18.473 -6.549 20.170 1.00 84.06 96 THR A CA 1
ATOM 747 C C . THR A 1 96 ? -18.078 -5.738 18.940 1.00 84.06 96 THR A C 1
ATOM 749 O O . THR A 1 96 ? -17.462 -6.265 18.017 1.00 84.06 96 THR A O 1
ATOM 752 N N . VAL A 1 97 ? -18.379 -4.436 18.938 1.00 82.44 97 VAL A N 1
ATOM 753 C CA . VAL A 1 97 ? -18.055 -3.535 17.824 1.00 82.44 97 VAL A CA 1
ATOM 754 C C . VAL A 1 97 ? -16.550 -3.293 17.758 1.00 82.44 97 VAL A C 1
ATOM 756 O O . VAL A 1 97 ? -15.988 -3.291 16.668 1.00 82.44 97 VAL A O 1
ATOM 759 N N . VAL A 1 98 ? -15.882 -3.158 18.908 1.00 83.19 98 VAL A N 1
ATOM 760 C CA . VAL A 1 98 ? -14.417 -3.017 18.965 1.00 83.19 98 VAL A CA 1
ATOM 761 C C . VAL A 1 98 ? -13.735 -4.261 18.406 1.00 83.19 98 VAL A C 1
ATOM 763 O O . VAL A 1 98 ? -12.859 -4.142 17.557 1.00 83.19 98 VAL A O 1
ATOM 766 N N . VAL A 1 99 ? -14.162 -5.456 18.820 1.00 84.75 99 VAL A N 1
ATOM 767 C CA . VAL A 1 99 ? -13.595 -6.716 18.320 1.00 84.75 99 VAL A CA 1
ATOM 768 C C . VAL A 1 99 ? -13.883 -6.895 16.829 1.00 84.75 99 VAL A C 1
ATOM 770 O O . VAL A 1 99 ? -12.983 -7.270 16.078 1.00 84.75 99 VAL A O 1
ATOM 773 N N . ALA A 1 100 ? -15.101 -6.592 16.370 1.00 86.31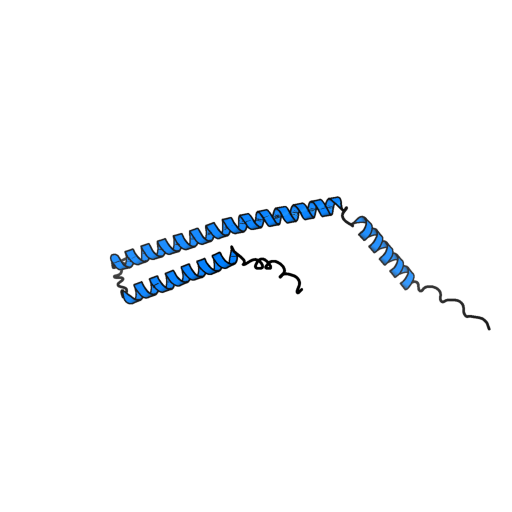 100 ALA A N 1
ATOM 774 C CA . ALA A 1 100 ? -15.455 -6.651 14.953 1.00 86.31 100 ALA A CA 1
ATOM 775 C C . ALA A 1 100 ? -14.616 -5.675 14.119 1.00 86.31 100 ALA A C 1
ATOM 777 O O . ALA A 1 100 ? -14.108 -6.051 13.065 1.00 86.31 100 ALA A O 1
ATOM 778 N N . PHE A 1 101 ? -14.415 -4.447 14.602 1.00 84.25 101 PHE A N 1
ATOM 779 C CA . PHE A 1 101 ? -13.563 -3.456 13.951 1.00 84.25 101 PHE A CA 1
ATOM 780 C C . PHE A 1 101 ? -12.103 -3.910 13.916 1.00 84.25 101 PHE A C 1
ATOM 782 O O . PHE A 1 101 ? -11.491 -3.872 12.857 1.00 84.25 101 PHE A O 1
ATOM 789 N N . LEU A 1 102 ? -11.566 -4.407 15.034 1.00 86.69 102 LEU A N 1
ATOM 790 C CA . LEU A 1 102 ? -10.183 -4.874 15.123 1.00 86.69 102 LEU A CA 1
ATOM 791 C C . LEU 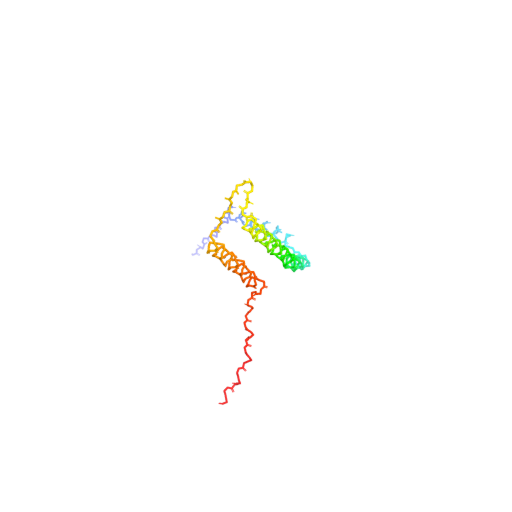A 1 102 ? -9.936 -6.064 14.187 1.00 86.69 102 LEU A C 1
ATOM 793 O O . LEU A 1 102 ? -8.940 -6.117 13.475 1.00 86.69 102 LEU A O 1
ATOM 797 N N . THR A 1 103 ? -10.858 -7.025 14.152 1.00 86.31 103 THR A N 1
ATOM 798 C CA . THR A 1 103 ? -10.738 -8.207 13.286 1.00 86.31 103 THR A CA 1
ATOM 799 C C . THR A 1 103 ? -10.895 -7.852 11.813 1.00 86.31 103 THR A C 1
ATOM 801 O O . THR A 1 103 ? -10.090 -8.303 10.998 1.00 86.31 103 THR A O 1
ATOM 804 N N . THR A 1 104 ? -11.876 -7.016 11.457 1.00 86.25 104 THR A N 1
ATOM 805 C CA . THR A 1 104 ? -12.038 -6.561 10.070 1.00 86.25 104 THR A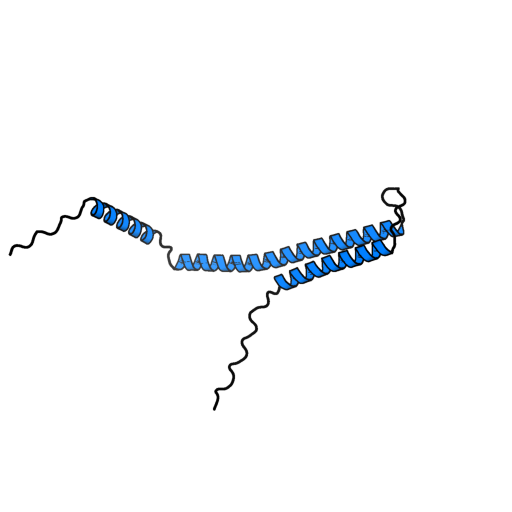 CA 1
ATOM 806 C C . THR A 1 104 ? -10.862 -5.710 9.618 1.00 86.25 104 THR A C 1
ATOM 808 O O . THR A 1 104 ? -10.348 -5.977 8.538 1.00 86.25 104 THR A O 1
ATOM 811 N N . SER A 1 105 ? -10.372 -4.776 10.440 1.00 83.56 105 SER A N 1
ATOM 812 C CA . SER A 1 105 ? -9.209 -3.939 10.120 1.00 83.56 105 SER A CA 1
ATOM 813 C C . SER A 1 105 ? -7.932 -4.772 9.966 1.00 83.56 105 SER A C 1
ATOM 815 O O . SER A 1 105 ? -7.191 -4.590 8.998 1.00 83.56 105 SER A O 1
ATOM 817 N N . THR A 1 106 ? -7.719 -5.759 10.843 1.00 86.06 106 THR A N 1
ATOM 818 C CA . THR A 1 106 ? -6.602 -6.710 10.738 1.00 86.06 106 THR A CA 1
ATOM 819 C C . THR A 1 106 ? -6.700 -7.527 9.448 1.00 86.06 106 THR A C 1
ATOM 821 O O . THR A 1 106 ? -5.702 -7.700 8.749 1.00 86.06 106 THR A O 1
ATOM 824 N N . ALA A 1 107 ? -7.898 -7.994 9.083 1.00 87.69 107 ALA A N 1
ATOM 825 C CA . ALA A 1 107 ? -8.113 -8.726 7.839 1.00 87.69 107 ALA A CA 1
ATOM 826 C C . ALA A 1 107 ? -7.811 -7.864 6.602 1.00 87.69 107 ALA A C 1
ATOM 828 O O . ALA A 1 107 ? -7.199 -8.362 5.656 1.00 87.69 107 ALA A O 1
ATOM 829 N N . THR A 1 108 ? -8.162 -6.571 6.609 1.00 84.69 108 THR A N 1
ATOM 830 C CA . THR A 1 108 ? -7.798 -5.647 5.523 1.00 84.69 108 THR A CA 1
ATOM 831 C C . THR A 1 108 ? -6.289 -5.468 5.419 1.00 84.69 108 THR A C 1
ATOM 833 O O . THR A 1 108 ? -5.747 -5.513 4.314 1.00 84.69 108 THR A O 1
ATOM 836 N N . VAL A 1 109 ? -5.593 -5.305 6.549 1.00 83.75 109 VAL A N 1
ATOM 837 C CA . VAL A 1 109 ? -4.129 -5.153 6.575 1.00 83.75 109 VAL A CA 1
ATOM 838 C C . VAL A 1 109 ? -3.436 -6.417 6.071 1.00 83.75 109 VAL A C 1
ATOM 840 O O . VAL A 1 109 ? -2.565 -6.327 5.206 1.00 83.75 109 VAL A O 1
ATOM 843 N N . ILE A 1 110 ? -3.858 -7.599 6.531 1.00 85.56 110 ILE A N 1
ATOM 844 C CA . ILE A 1 110 ? -3.348 -8.885 6.031 1.00 85.56 110 ILE A CA 1
ATOM 845 C C . ILE A 1 110 ? -3.631 -9.027 4.531 1.00 85.56 110 ILE A C 1
ATOM 847 O O . ILE A 1 110 ? -2.740 -9.414 3.776 1.00 85.56 110 ILE A O 1
ATOM 851 N N . GLY A 1 111 ? -4.839 -8.684 4.078 1.00 82.25 111 GLY A N 1
ATOM 852 C CA . GLY A 1 111 ? -5.217 -8.727 2.665 1.00 82.25 111 GLY A CA 1
ATOM 853 C C . GLY A 1 111 ? -4.312 -7.856 1.794 1.00 82.25 111 GLY A C 1
ATOM 854 O O . GLY A 1 111 ? -3.789 -8.329 0.784 1.00 82.25 111 GLY A O 1
ATOM 855 N N . LEU A 1 112 ? -4.048 -6.618 2.221 1.00 81.38 112 LEU A N 1
ATOM 856 C CA . LEU A 1 112 ? -3.080 -5.733 1.570 1.00 81.38 112 LEU A CA 1
ATOM 857 C C . LEU A 1 112 ? -1.686 -6.366 1.551 1.00 81.38 112 LEU A C 1
ATOM 859 O O . LEU A 1 112 ? -1.058 -6.423 0.497 1.00 81.38 112 LEU A O 1
ATOM 863 N N . PHE A 1 113 ? -1.226 -6.906 2.681 1.00 81.00 113 PHE A N 1
ATOM 864 C CA . PHE A 1 113 ? 0.083 -7.553 2.788 1.00 81.00 113 PHE A CA 1
ATOM 865 C C . PHE A 1 113 ? 0.237 -8.725 1.805 1.00 81.00 113 PHE A C 1
ATOM 867 O O . PHE A 1 113 ? 1.266 -8.846 1.142 1.00 81.00 113 PHE A O 1
ATOM 874 N N . LEU A 1 114 ? -0.797 -9.555 1.646 1.00 79.94 114 LEU A N 1
ATOM 875 C CA . LEU A 1 114 ? -0.810 -10.659 0.682 1.00 79.94 114 LEU A CA 1
ATOM 876 C C . LEU A 1 114 ? -0.810 -10.170 -0.770 1.00 79.94 114 LEU A C 1
ATOM 878 O O . LEU A 1 114 ? -0.074 -10.719 -1.593 1.00 79.94 114 LEU A O 1
ATOM 882 N N . VAL A 1 115 ? -1.584 -9.129 -1.093 1.00 79.06 115 VAL A N 1
ATOM 883 C CA . VAL A 1 115 ? -1.552 -8.484 -2.418 1.00 79.06 115 VAL A CA 1
ATOM 884 C C . VAL A 1 115 ? -0.145 -7.963 -2.719 1.00 79.06 115 VAL A C 1
ATOM 886 O O . VAL A 1 115 ? 0.373 -8.186 -3.814 1.00 79.06 115 VAL A O 1
ATOM 889 N N . PHE A 1 116 ? 0.519 -7.352 -1.735 1.00 71.62 116 PHE A N 1
ATOM 890 C CA . PHE A 1 116 ? 1.898 -6.890 -1.874 1.00 71.62 116 PHE A CA 1
ATOM 891 C C . PHE A 1 116 ? 2.894 -8.035 -2.052 1.00 71.62 116 PHE A C 1
ATOM 893 O O . PHE A 1 116 ? 3.718 -7.969 -2.961 1.00 71.62 116 PHE A O 1
ATOM 900 N N . LEU A 1 117 ? 2.820 -9.103 -1.251 1.00 74.81 117 LEU A N 1
ATOM 901 C CA . LEU A 1 117 ? 3.686 -10.278 -1.413 1.00 74.81 117 LEU A CA 1
ATOM 902 C C . LEU A 1 117 ? 3.525 -10.905 -2.798 1.00 74.81 117 LEU A C 1
ATOM 904 O O . LEU A 1 117 ? 4.514 -11.245 -3.445 1.00 74.81 117 LEU A O 1
ATOM 908 N N . ARG A 1 118 ? 2.284 -10.998 -3.281 1.00 73.81 118 ARG A N 1
ATOM 909 C CA . ARG A 1 118 ? 1.969 -11.488 -4.623 1.00 73.81 118 ARG A CA 1
ATOM 910 C C . ARG A 1 118 ? 2.554 -10.604 -5.722 1.00 73.81 118 ARG A C 1
ATOM 912 O O . ARG A 1 118 ? 2.930 -11.121 -6.770 1.00 73.81 118 ARG A O 1
ATOM 919 N N . TRP A 1 119 ? 2.614 -9.296 -5.496 1.00 70.06 119 TRP A N 1
ATOM 920 C CA . TRP A 1 119 ? 3.198 -8.342 -6.434 1.00 70.06 119 TRP A CA 1
ATOM 921 C C . TRP A 1 119 ? 4.737 -8.345 -6.387 1.00 70.06 119 TRP A C 1
ATOM 923 O O . TRP A 1 119 ? 5.386 -8.230 -7.422 1.00 70.06 119 TRP A O 1
ATOM 933 N N . LEU A 1 120 ? 5.330 -8.533 -5.203 1.00 67.31 120 LEU A N 1
ATOM 934 C CA . LEU A 1 120 ? 6.781 -8.570 -4.992 1.00 67.31 120 LEU A CA 1
ATOM 935 C C . LEU A 1 120 ? 7.426 -9.869 -5.499 1.00 67.31 120 LEU A C 1
ATOM 937 O O . LEU A 1 120 ? 8.543 -9.841 -6.024 1.00 67.31 120 LEU A O 1
ATOM 941 N N . TYR A 1 121 ? 6.710 -10.986 -5.357 1.00 68.75 121 TYR A N 1
ATOM 942 C CA . TYR A 1 121 ? 7.071 -12.301 -5.877 1.00 68.75 121 TYR A CA 1
ATOM 943 C C . TYR A 1 121 ? 6.084 -12.707 -6.977 1.00 68.75 121 TYR A C 1
ATOM 945 O O . TYR A 1 121 ? 5.223 -13.565 -6.747 1.00 68.75 121 TYR A O 1
ATOM 953 N N . PRO A 1 122 ? 6.177 -12.112 -8.182 1.00 59.72 122 PRO A N 1
ATOM 954 C CA . PRO A 1 122 ? 5.462 -12.658 -9.319 1.00 59.72 122 PRO A CA 1
ATOM 955 C C . PRO A 1 122 ? 5.961 -14.092 -9.501 1.00 59.72 122 PRO A C 1
ATOM 957 O O . PRO A 1 122 ? 7.162 -14.324 -9.642 1.00 59.72 122 PRO A O 1
ATOM 960 N N . GLN A 1 123 ? 5.046 -15.056 -9.407 1.00 59.38 123 GLN A N 1
ATOM 961 C CA . GLN A 1 123 ? 5.329 -16.470 -9.634 1.00 59.38 123 GLN A CA 1
ATOM 962 C C . GLN A 1 123 ? 5.915 -16.583 -11.048 1.00 59.38 123 GLN A C 1
ATOM 964 O O . GLN A 1 123 ? 5.189 -16.463 -12.035 1.00 59.38 123 GLN A O 1
ATOM 969 N N . GLY A 1 124 ? 7.241 -16.701 -11.144 1.00 58.03 124 GLY A N 1
ATOM 970 C CA . GLY A 1 124 ? 7.918 -16.942 -12.412 1.00 58.03 124 GLY A CA 1
ATOM 971 C C . GLY A 1 124 ? 7.466 -18.286 -12.984 1.00 58.03 124 GLY A C 1
ATOM 972 O O . GLY A 1 124 ? 6.982 -19.126 -12.217 1.00 58.03 124 GLY A O 1
ATO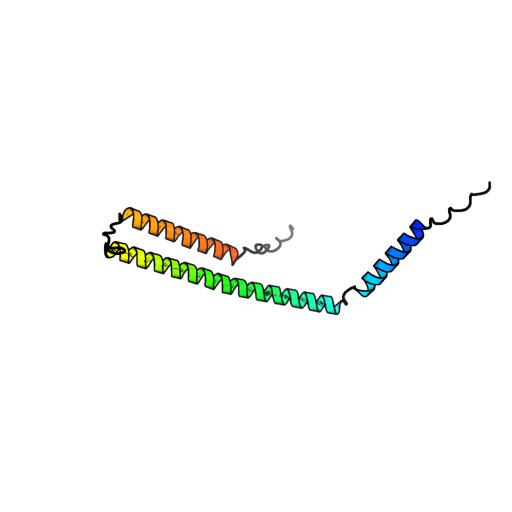M 973 N N . PRO A 1 125 ? 7.600 -18.509 -14.306 1.00 55.38 125 PRO A N 1
ATOM 974 C CA . PRO A 1 125 ? 7.274 -19.794 -14.908 1.00 55.38 125 PRO A CA 1
ATOM 975 C C . PRO A 1 125 ? 7.929 -20.905 -14.090 1.00 55.38 125 PRO A C 1
ATOM 977 O O . PRO A 1 125 ? 9.144 -20.878 -13.879 1.00 55.38 125 PRO A O 1
ATOM 980 N N . ALA A 1 126 ? 7.110 -21.826 -13.575 1.00 58.88 126 ALA A N 1
ATOM 981 C CA . ALA A 1 126 ? 7.600 -22.987 -12.849 1.00 58.88 126 ALA A CA 1
ATOM 982 C C . ALA A 1 126 ? 8.699 -23.646 -13.697 1.00 58.88 126 ALA A C 1
ATOM 984 O O . ALA A 1 126 ? 8.503 -23.769 -14.912 1.00 58.88 126 ALA A O 1
ATOM 985 N N . PRO A 1 127 ? 9.857 -24.009 -13.112 1.00 56.56 127 PRO A N 1
ATOM 986 C CA . PRO A 1 127 ? 10.948 -24.599 -13.871 1.00 56.56 127 PRO A CA 1
ATOM 987 C C . PRO A 1 127 ? 10.390 -25.785 -14.649 1.00 56.56 127 PRO A C 1
ATOM 989 O O . PRO A 1 127 ? 9.837 -26.711 -14.051 1.00 56.56 127 PRO A O 1
ATOM 992 N N . ALA A 1 128 ? 10.464 -25.704 -15.981 1.00 63.88 128 ALA A N 1
ATOM 993 C CA . ALA A 1 128 ? 10.086 -26.796 -16.856 1.00 63.88 128 ALA A CA 1
ATOM 994 C C . ALA A 1 128 ? 10.845 -28.030 -16.364 1.00 63.88 128 ALA A C 1
ATOM 996 O O . ALA A 1 128 ? 12.079 -28.039 -16.355 1.00 63.88 128 ALA A O 1
ATOM 997 N N . GLY A 1 129 ? 10.097 -29.007 -15.846 1.00 71.25 129 GLY A N 1
ATOM 998 C CA . GLY A 1 129 ? 10.666 -30.248 -15.343 1.00 71.25 129 GLY A CA 1
ATOM 999 C C . GLY A 1 129 ? 11.565 -30.876 -16.411 1.00 71.25 129 GLY A C 1
ATOM 1000 O O . GLY A 1 129 ? 11.319 -30.672 -17.605 1.00 71.25 129 GLY A O 1
ATOM 1001 N N . PRO A 1 130 ? 12.627 -31.592 -16.006 1.00 75.44 130 PRO A N 1
ATOM 1002 C CA . PRO A 1 130 ? 13.581 -32.163 -16.946 1.00 75.44 130 PRO A CA 1
ATOM 1003 C C . PRO A 1 130 ? 12.853 -33.000 -18.011 1.00 75.44 130 PRO A C 1
ATOM 1005 O O . PRO A 1 130 ? 11.867 -33.667 -17.678 1.00 75.44 130 PRO A O 1
ATOM 1008 N N . PRO A 1 131 ? 13.306 -32.961 -19.280 1.00 71.25 131 PRO A N 1
ATOM 1009 C CA . PRO A 1 131 ? 12.692 -33.738 -20.347 1.00 71.25 131 PRO A CA 1
ATOM 1010 C C . PRO A 1 131 ? 12.652 -35.208 -19.929 1.00 71.25 131 PRO A C 1
ATOM 1012 O O . PRO A 1 131 ? 13.679 -35.790 -19.572 1.00 71.25 131 PRO A O 1
ATOM 1015 N N . GLY A 1 132 ? 11.443 -35.776 -19.919 1.00 76.12 132 GLY A N 1
ATOM 1016 C CA . GLY A 1 132 ? 11.235 -37.189 -19.631 1.00 76.12 132 GLY A CA 1
ATOM 1017 C C . GLY A 1 132 ? 12.086 -38.052 -20.569 1.00 76.12 132 GLY A C 1
ATOM 1018 O O . GLY A 1 132 ? 12.318 -37.651 -21.714 1.00 76.12 132 GLY A O 1
ATOM 1019 N N . PRO A 1 133 ? 12.592 -39.201 -20.091 1.00 75.25 133 PRO A N 1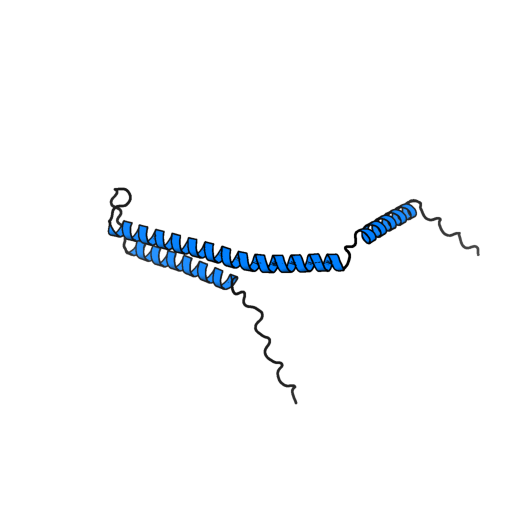
ATOM 1020 C CA . PRO A 1 133 ? 13.486 -40.039 -20.876 1.00 75.25 133 PRO A CA 1
ATOM 1021 C C . PRO A 1 133 ? 12.821 -40.452 -22.199 1.00 75.25 133 PRO A C 1
ATOM 1023 O O . PRO A 1 133 ? 11.606 -40.680 -22.219 1.00 75.25 133 PRO A O 1
ATOM 1026 N N . PRO A 1 134 ? 13.589 -40.541 -23.302 1.00 68.12 134 PRO A N 1
ATOM 1027 C CA . PRO A 1 134 ? 13.052 -40.983 -24.580 1.00 68.12 134 PRO A CA 1
ATOM 1028 C C . PRO A 1 134 ? 12.460 -42.383 -24.415 1.00 68.12 134 PRO A C 1
ATOM 1030 O O . PRO A 1 134 ? 13.105 -43.272 -23.856 1.00 68.12 134 PRO A O 1
ATOM 1033 N N . ALA A 1 135 ? 11.215 -42.543 -24.868 1.00 65.50 135 ALA A N 1
ATOM 1034 C CA . ALA A 1 135 ? 10.552 -43.835 -24.931 1.00 65.50 135 ALA A CA 1
ATOM 1035 C C . ALA A 1 135 ? 11.423 -44.792 -25.760 1.00 65.50 135 ALA A C 1
ATOM 1037 O O . ALA A 1 135 ? 11.756 -44.482 -26.906 1.00 65.50 135 ALA A O 1
ATOM 1038 N N . ALA A 1 136 ? 11.838 -45.884 -25.118 1.00 64.50 136 ALA A N 1
ATOM 1039 C CA . ALA A 1 136 ? 12.580 -46.983 -25.724 1.00 64.50 136 ALA A CA 1
ATOM 1040 C C . ALA A 1 136 ? 11.665 -47.863 -26.582 1.00 64.50 136 ALA A C 1
ATOM 1042 O O . ALA A 1 136 ? 10.471 -47.993 -26.218 1.00 64.50 136 ALA A O 1
#

pLDDT: mean 72.15, std 9.91, range [45.75, 87.69]